Protein AF-A0AAV9SK78-F1 (afdb_monomer)

Solvent-accessible surface area (backbone atoms only — not comparable to full-atom values): 9950 Å² total; per-residue (Å²): 116,69,67,60,54,52,53,52,56,56,48,56,76,75,36,93,69,65,92,69,66,90,73,74,49,73,67,58,50,52,54,48,40,56,51,48,52,54,50,51,56,49,49,52,54,51,52,52,53,52,51,51,50,53,53,50,50,52,55,50,52,51,52,51,50,51,51,53,52,49,54,58,45,60,70,62,75,72,64,85,82,77,86,82,89,80,86,80,85,82,91,78,90,76,81,81,76,80,85,76,83,74,86,72,87,76,86,73,86,79,85,85,84,82,83,84,91,78,88,78,88,83,88,80,90,79,92,81,91,83,89,82,92,80,82,83,90,81,91,80,81,90,131

Radius of gyration: 35.81 Å; Cα contacts (8 Å, |Δi|>4): 14; chains: 1; bounding box: 100×41×73 Å

Mean predicted aligned error: 20.63 Å

Structure (mmCIF, N/CA/C/O backbone):
data_AF-A0AAV9SK78-F1
#
_entry.id   AF-A0AAV9SK78-F1
#
loop_
_atom_site.group_PDB
_atom_site.id
_atom_site.type_symbol
_atom_site.label_atom_id
_atom_site.label_alt_id
_atom_site.label_comp_id
_atom_site.label_asym_id
_atom_site.label_entity_id
_atom_site.label_seq_id
_atom_site.pdbx_PDB_ins_code
_atom_site.Cartn_x
_atom_site.Cartn_y
_atom_site.Cartn_z
_atom_site.occupancy
_atom_site.B_iso_or_equiv
_atom_site.auth_seq_id
_atom_site.auth_comp_id
_atom_site.auth_asym_id
_atom_site.auth_atom_id
_atom_site.pdbx_PDB_model_num
ATOM 1 N N . ARG A 1 1 ? 16.721 -11.802 -25.322 1.00 85.25 1 ARG A N 1
ATOM 2 C CA . ARG A 1 1 ? 16.499 -10.333 -25.442 1.00 85.25 1 ARG A CA 1
ATOM 3 C C . ARG A 1 1 ? 15.017 -9.928 -25.379 1.00 85.25 1 ARG A C 1
ATOM 5 O O . ARG A 1 1 ? 14.707 -9.040 -24.601 1.00 85.25 1 ARG A O 1
ATOM 12 N N . ALA A 1 2 ? 14.104 -10.563 -26.130 1.00 88.69 2 ALA A N 1
ATOM 13 C CA . ALA A 1 2 ? 12.669 -10.221 -26.122 1.00 88.69 2 ALA A CA 1
ATOM 14 C C . ALA A 1 2 ? 11.974 -10.428 -24.757 1.00 88.69 2 ALA A C 1
ATOM 16 O O . ALA A 1 2 ? 11.325 -9.514 -24.266 1.00 88.69 2 ALA A O 1
ATOM 17 N N . LYS A 1 3 ? 12.197 -11.576 -24.094 1.00 94.25 3 LYS A N 1
ATOM 18 C CA . LYS A 1 3 ? 11.620 -11.875 -22.765 1.00 94.25 3 LYS A CA 1
ATOM 19 C C . LYS A 1 3 ? 11.957 -10.825 -21.699 1.00 94.25 3 LYS A C 1
ATOM 21 O O . LYS A 1 3 ? 11.095 -10.427 -20.933 1.00 94.25 3 LYS A O 1
ATOM 26 N N . LEU A 1 4 ? 13.198 -10.336 -21.685 1.00 94.06 4 LEU A N 1
ATOM 27 C CA . LEU A 1 4 ? 13.621 -9.302 -20.738 1.00 94.06 4 LEU A CA 1
ATOM 28 C C . LEU A 1 4 ? 12.825 -8.005 -20.924 1.00 94.06 4 LEU A C 1
ATOM 30 O O . LEU A 1 4 ? 12.388 -7.412 -19.947 1.00 94.06 4 LEU A O 1
ATOM 34 N N . ARG A 1 5 ? 12.609 -7.579 -22.175 1.00 91.44 5 ARG A N 1
ATOM 35 C CA . ARG A 1 5 ? 11.804 -6.384 -22.468 1.00 91.44 5 ARG A CA 1
ATOM 36 C C . ARG A 1 5 ? 10.375 -6.542 -21.954 1.00 91.44 5 ARG A C 1
ATOM 38 O O . ARG A 1 5 ? 9.884 -5.630 -21.303 1.00 91.44 5 ARG A O 1
ATOM 45 N N . LEU A 1 6 ? 9.774 -7.713 -22.178 1.00 94.44 6 LEU A N 1
ATOM 46 C CA . LEU A 1 6 ? 8.439 -8.040 -21.675 1.00 94.44 6 LEU A CA 1
ATOM 47 C C . LEU A 1 6 ? 8.363 -7.937 -20.144 1.00 94.44 6 LEU A C 1
ATOM 49 O O . LEU A 1 6 ? 7.471 -7.276 -19.624 1.00 94.44 6 LEU A O 1
ATOM 53 N N . TYR A 1 7 ? 9.308 -8.542 -19.416 1.00 94.62 7 TYR A N 1
ATOM 54 C CA . TYR A 1 7 ? 9.305 -8.479 -17.950 1.00 94.62 7 TYR A CA 1
ATOM 55 C C . TYR A 1 7 ? 9.491 -7.061 -17.415 1.00 94.62 7 TYR A C 1
ATOM 57 O O . TYR A 1 7 ? 8.832 -6.677 -16.452 1.00 94.62 7 TYR A O 1
ATOM 65 N N . LEU A 1 8 ? 10.342 -6.253 -18.051 1.00 92.69 8 LEU A N 1
ATOM 66 C CA . LEU A 1 8 ? 10.497 -4.852 -17.664 1.00 92.69 8 LEU A CA 1
ATOM 67 C C . LEU A 1 8 ? 9.220 -4.052 -17.933 1.00 92.69 8 LEU A C 1
ATOM 69 O O . LEU A 1 8 ? 8.842 -3.231 -17.106 1.00 92.69 8 LEU A O 1
ATOM 73 N N . GLU A 1 9 ? 8.528 -4.299 -19.044 1.00 90.81 9 GLU A N 1
ATOM 74 C CA . GLU A 1 9 ? 7.250 -3.649 -19.347 1.00 90.81 9 GLU A CA 1
ATOM 75 C C . GLU A 1 9 ? 6.154 -4.021 -18.338 1.00 90.81 9 GLU A C 1
ATOM 77 O O . GLU A 1 9 ? 5.421 -3.149 -17.877 1.00 90.81 9 GLU A O 1
ATOM 82 N N . GLN A 1 10 ? 6.073 -5.292 -17.939 1.00 93.69 10 GLN A N 1
ATOM 83 C CA . GLN A 1 10 ? 5.163 -5.735 -16.880 1.00 93.69 10 GLN A CA 1
ATOM 84 C C . GLN A 1 10 ? 5.497 -5.071 -15.542 1.00 93.69 10 GLN A C 1
ATOM 86 O O . GLN A 1 10 ? 4.606 -4.545 -14.878 1.00 93.69 10 GLN A O 1
ATOM 91 N N . LEU A 1 11 ? 6.781 -5.025 -15.176 1.00 93.12 11 LEU A N 1
ATOM 92 C CA . LEU A 1 11 ? 7.226 -4.393 -13.938 1.00 93.12 11 LEU A CA 1
ATOM 93 C C . LEU A 1 11 ? 6.874 -2.900 -13.901 1.00 93.12 11 LEU A C 1
ATOM 95 O O . LEU A 1 11 ? 6.461 -2.395 -12.860 1.00 93.12 11 LEU A O 1
ATOM 99 N N . LYS A 1 12 ? 6.953 -2.198 -15.039 1.00 90.81 12 LYS A N 1
ATOM 100 C CA . LYS A 1 12 ? 6.557 -0.785 -15.123 1.00 90.81 12 LYS A CA 1
ATOM 101 C C . LYS A 1 12 ? 5.093 -0.531 -14.756 1.00 90.81 12 LYS A C 1
ATOM 103 O O . LYS A 1 12 ? 4.792 0.555 -14.278 1.00 90.81 12 LYS A O 1
ATOM 108 N N . LYS A 1 13 ? 4.199 -1.504 -14.959 1.00 91.00 13 LYS A N 1
ATOM 109 C CA . LYS A 1 13 ? 2.768 -1.381 -14.622 1.00 91.00 13 LYS A CA 1
ATOM 110 C C . LYS A 1 13 ? 2.495 -1.521 -13.123 1.00 91.00 13 LYS A C 1
ATOM 112 O O . LYS A 1 13 ? 1.468 -1.050 -12.656 1.00 91.00 13 LYS A O 1
ATOM 117 N N . LEU A 1 14 ? 3.392 -2.183 -12.390 1.00 93.19 14 LEU A N 1
ATOM 118 C CA . LEU A 1 14 ? 3.233 -2.477 -10.961 1.00 93.19 14 LEU A CA 1
ATOM 119 C C . LEU A 1 14 ? 3.940 -1.462 -10.061 1.00 93.19 14 LEU A C 1
ATOM 121 O O . LEU A 1 14 ? 3.589 -1.319 -8.896 1.00 93.19 14 LEU A O 1
ATOM 125 N N . VAL A 1 15 ? 4.965 -0.784 -10.574 1.00 92.62 15 VAL A N 1
ATOM 126 C CA . VAL A 1 15 ? 5.752 0.176 -9.798 1.00 92.62 15 VAL A CA 1
ATOM 127 C C . VAL A 1 15 ? 5.191 1.586 -10.013 1.00 92.62 15 VAL A C 1
ATOM 129 O O . VAL A 1 15 ? 4.925 1.963 -11.153 1.00 92.62 15 VAL A O 1
ATOM 132 N N . PRO A 1 16 ? 5.061 2.418 -8.965 1.00 88.50 16 PRO A N 1
ATOM 133 C CA . PRO A 1 16 ? 4.724 3.827 -9.124 1.00 88.50 16 PRO A CA 1
ATOM 134 C C . PRO A 1 16 ? 5.918 4.5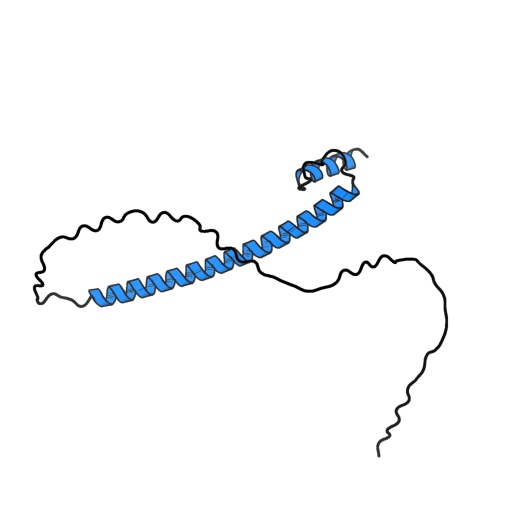69 -9.739 1.00 88.50 16 PRO A C 1
ATOM 136 O O . PRO A 1 16 ? 6.888 4.921 -9.062 1.00 88.50 16 PRO A O 1
ATOM 139 N N . LEU A 1 17 ? 5.875 4.763 -11.055 1.00 80.38 17 LEU A N 1
ATOM 140 C CA . LEU A 1 17 ? 6.994 5.311 -11.823 1.00 80.38 17 LEU A CA 1
ATOM 141 C C . LEU A 1 17 ? 6.976 6.829 -11.999 1.00 80.38 17 LEU A C 1
ATOM 143 O O . LEU A 1 17 ? 7.975 7.369 -12.468 1.00 80.38 17 LEU A O 1
ATOM 147 N N . GLY A 1 18 ? 5.912 7.503 -11.560 1.00 72.62 18 GLY A N 1
ATOM 148 C CA . GLY A 1 18 ? 5.740 8.943 -11.739 1.00 72.62 18 GLY A CA 1
ATOM 149 C C . GLY A 1 18 ? 5.579 9.352 -13.214 1.00 72.62 18 GLY A C 1
ATOM 150 O O . GLY A 1 18 ? 5.779 8.536 -14.118 1.00 72.62 18 GLY A O 1
ATOM 151 N N . PRO A 1 19 ? 5.195 10.611 -13.474 1.00 66.75 19 PRO A N 1
ATOM 152 C CA . PRO A 1 19 ? 4.984 11.131 -14.826 1.00 66.75 19 PRO A CA 1
ATOM 153 C C . PRO A 1 19 ? 6.272 11.262 -15.664 1.00 66.75 19 PRO A C 1
ATOM 155 O O . PRO A 1 19 ? 6.180 11.373 -16.883 1.00 66.75 19 PRO A O 1
ATOM 158 N N . ASP A 1 20 ? 7.465 11.117 -15.076 1.00 60.47 20 ASP A N 1
ATOM 159 C CA . ASP A 1 20 ? 8.766 11.156 -15.778 1.00 60.47 20 ASP A CA 1
ATOM 160 C C . ASP A 1 20 ? 9.073 9.891 -16.612 1.00 60.47 20 ASP A C 1
ATOM 162 O O . ASP A 1 20 ? 10.224 9.508 -16.822 1.00 60.47 20 ASP A O 1
ATOM 166 N N . SER A 1 21 ? 8.032 9.211 -17.095 1.00 62.62 21 SER A N 1
ATOM 167 C CA . SER A 1 21 ? 8.043 7.883 -17.727 1.00 62.62 21 SER A CA 1
ATOM 168 C C . SER A 1 21 ? 8.916 7.768 -18.992 1.00 62.62 21 SER A C 1
ATOM 170 O O . SER A 1 21 ? 9.194 6.664 -19.473 1.00 62.62 21 SER A O 1
ATOM 172 N N . THR A 1 22 ? 9.396 8.883 -19.546 1.00 60.69 22 THR A N 1
ATOM 173 C CA . THR A 1 22 ? 10.134 8.896 -20.815 1.00 60.69 22 THR A CA 1
ATOM 174 C C . THR A 1 22 ? 11.614 8.504 -20.689 1.00 60.69 22 THR A C 1
ATOM 176 O O . THR A 1 22 ? 12.211 8.154 -21.708 1.00 60.69 22 THR A O 1
ATOM 179 N N . ARG A 1 23 ? 12.224 8.480 -19.486 1.00 67.69 23 ARG A N 1
ATOM 180 C CA . ARG A 1 23 ? 13.673 8.190 -19.306 1.00 67.69 23 ARG A CA 1
ATOM 181 C C . ARG A 1 23 ? 14.009 7.159 -18.223 1.00 67.69 23 ARG A C 1
ATOM 183 O O . ARG A 1 23 ? 15.052 7.238 -17.575 1.00 67.69 23 ARG A O 1
ATOM 190 N N . HIS A 1 24 ? 13.177 6.138 -18.034 1.00 82.62 24 HIS A N 1
ATOM 191 C CA . HIS A 1 24 ? 13.485 5.110 -17.031 1.00 82.62 24 HIS A CA 1
ATOM 192 C C . HIS A 1 24 ? 14.479 4.086 -17.575 1.00 82.62 24 HIS A C 1
ATOM 194 O O . HIS A 1 24 ? 14.188 3.365 -18.533 1.00 82.62 24 HIS A O 1
ATOM 200 N N . THR A 1 25 ? 15.645 3.995 -16.934 1.00 91.06 25 THR A N 1
ATOM 201 C CA . THR A 1 25 ? 16.627 2.935 -17.179 1.00 91.06 25 THR A CA 1
ATOM 202 C C . THR A 1 25 ? 16.207 1.645 -16.471 1.00 91.06 25 THR A C 1
ATOM 204 O O . THR A 1 25 ? 15.406 1.650 -15.535 1.00 91.06 25 THR A O 1
ATOM 207 N N . THR A 1 26 ? 16.767 0.506 -16.884 1.00 91.62 26 THR A N 1
ATOM 208 C CA . THR A 1 26 ? 16.521 -0.774 -16.199 1.00 91.62 26 THR A CA 1
ATOM 209 C C . THR A 1 26 ? 16.910 -0.702 -14.720 1.00 91.62 26 THR A C 1
ATOM 211 O O . THR A 1 26 ? 16.179 -1.194 -13.866 1.00 91.62 26 THR A O 1
ATOM 214 N N . LEU A 1 27 ? 18.031 -0.047 -14.400 1.00 92.69 27 LEU A N 1
ATOM 215 C CA . LEU A 1 27 ? 18.515 0.068 -13.026 1.00 92.69 27 LEU A CA 1
ATOM 216 C C . LEU A 1 27 ? 17.565 0.893 -12.147 1.00 92.69 27 LEU A C 1
ATOM 218 O O . LEU A 1 27 ? 17.258 0.471 -11.031 1.00 92.69 27 LEU A O 1
ATOM 222 N N . SER A 1 28 ? 17.074 2.040 -12.636 1.00 90.94 28 SER A N 1
ATOM 223 C CA . SER A 1 28 ? 16.164 2.885 -11.853 1.00 90.94 28 SER A CA 1
ATOM 224 C C . SER A 1 28 ? 14.825 2.192 -11.591 1.00 90.94 28 SER A C 1
ATOM 226 O O . SER A 1 28 ? 14.301 2.282 -10.479 1.00 90.94 28 SER A O 1
ATOM 228 N N . LEU A 1 29 ? 14.319 1.426 -12.563 1.00 92.12 29 LEU A N 1
ATOM 229 C CA . LEU A 1 29 ? 13.118 0.605 -12.406 1.00 92.12 29 LEU A CA 1
ATOM 230 C C . LEU A 1 29 ? 13.288 -0.451 -11.306 1.00 92.12 29 LEU A C 1
ATOM 232 O O . LEU A 1 29 ? 12.428 -0.572 -10.436 1.00 92.12 29 LEU A O 1
ATOM 236 N N . LEU A 1 30 ? 14.407 -1.179 -11.307 1.00 94.12 30 LEU A N 1
ATOM 237 C CA . LEU A 1 30 ? 14.685 -2.203 -10.296 1.00 94.12 30 LEU A CA 1
ATOM 238 C C . LEU A 1 30 ? 14.853 -1.600 -8.893 1.00 94.12 30 LEU A C 1
ATOM 240 O O . LEU A 1 30 ? 14.303 -2.134 -7.928 1.00 94.12 30 LEU A O 1
ATOM 244 N N . LYS A 1 31 ? 15.554 -0.461 -8.772 1.00 93.38 31 LYS A N 1
ATOM 245 C CA . LYS A 1 31 ? 15.689 0.266 -7.496 1.00 93.38 31 LYS A CA 1
ATOM 246 C C . LYS A 1 31 ? 14.320 0.694 -6.953 1.00 93.38 31 LYS A C 1
ATOM 248 O O . LYS A 1 31 ? 14.013 0.421 -5.793 1.00 93.38 31 LYS A O 1
ATOM 253 N N . ARG A 1 32 ? 13.470 1.300 -7.792 1.00 92.62 32 ARG A N 1
ATOM 254 C CA . ARG A 1 32 ? 12.111 1.723 -7.405 1.00 92.62 32 ARG A CA 1
ATOM 255 C C . ARG A 1 32 ? 11.208 0.541 -7.057 1.00 92.62 32 ARG A C 1
ATOM 257 O O . ARG A 1 32 ? 10.477 0.631 -6.080 1.00 92.62 32 ARG A O 1
ATOM 264 N N . ALA A 1 33 ? 11.297 -0.574 -7.784 1.00 95.12 33 ALA A N 1
ATOM 265 C CA . ALA A 1 33 ? 10.557 -1.795 -7.464 1.00 95.12 33 ALA A CA 1
ATOM 266 C C . ALA A 1 33 ? 10.914 -2.326 -6.070 1.00 95.12 33 ALA A C 1
ATOM 268 O O . ALA A 1 33 ? 10.028 -2.570 -5.254 1.00 95.12 33 ALA A O 1
ATOM 269 N N . LYS A 1 34 ? 12.215 -2.428 -5.764 1.00 95.88 34 LYS A N 1
ATOM 270 C CA . LYS A 1 34 ? 12.696 -2.858 -4.443 1.00 95.88 34 LYS A CA 1
ATOM 271 C C . LYS A 1 34 ? 12.190 -1.938 -3.331 1.00 95.88 34 LYS A C 1
ATOM 273 O O . LYS A 1 34 ? 11.757 -2.419 -2.289 1.00 95.88 34 LYS A O 1
ATOM 278 N N . MET A 1 35 ? 12.228 -0.626 -3.555 1.00 96.38 35 MET A N 1
ATOM 279 C CA . MET A 1 35 ? 11.690 0.351 -2.605 1.00 96.38 35 MET A CA 1
ATOM 280 C C . MET A 1 35 ? 10.173 0.234 -2.447 1.00 96.38 35 MET A C 1
ATOM 282 O O . MET A 1 35 ? 9.666 0.338 -1.333 1.00 96.38 35 MET A O 1
ATOM 286 N N . HIS A 1 36 ? 9.445 -0.012 -3.536 1.00 96.94 36 HIS A N 1
ATOM 287 C CA . HIS A 1 36 ? 7.996 -0.154 -3.492 1.00 96.94 36 HIS A CA 1
ATOM 288 C C . HIS A 1 36 ? 7.567 -1.382 -2.687 1.00 96.94 36 HIS A C 1
ATOM 290 O O . HIS A 1 36 ? 6.676 -1.252 -1.854 1.00 96.94 36 HIS A O 1
ATOM 296 N N . ILE A 1 37 ? 8.249 -2.521 -2.857 1.00 97.75 37 ILE A N 1
ATOM 297 C CA . ILE A 1 37 ? 8.015 -3.731 -2.052 1.00 97.75 37 ILE A CA 1
ATOM 298 C C . ILE A 1 37 ? 8.190 -3.416 -0.563 1.00 97.75 37 ILE A C 1
ATOM 300 O O . ILE A 1 37 ? 7.263 -3.626 0.208 1.00 97.75 37 ILE A O 1
ATOM 304 N N . LYS A 1 38 ? 9.318 -2.804 -0.172 1.00 98.19 38 LYS A N 1
ATOM 305 C CA . LYS A 1 38 ? 9.559 -2.412 1.229 1.00 98.19 38 LYS A CA 1
ATOM 306 C C . LYS A 1 38 ? 8.472 -1.487 1.782 1.00 98.19 38 LYS A C 1
ATOM 308 O O . LYS A 1 38 ? 8.073 -1.615 2.935 1.00 98.19 38 LYS A O 1
ATOM 313 N N . LYS A 1 39 ? 8.002 -0.534 0.970 1.00 97.75 39 LYS A N 1
ATOM 314 C CA . LYS A 1 39 ? 6.927 0.384 1.365 1.00 97.75 39 LYS A CA 1
ATOM 315 C C . LYS A 1 39 ? 5.614 -0.365 1.591 1.00 97.75 39 LYS A C 1
ATOM 317 O O . LYS A 1 39 ? 4.954 -0.092 2.586 1.00 97.75 39 LYS A O 1
ATOM 322 N N . LEU A 1 40 ? 5.251 -1.280 0.692 1.00 98.31 40 LEU A N 1
ATOM 323 C CA . LEU A 1 40 ? 4.046 -2.101 0.828 1.00 98.31 40 LEU A CA 1
ATOM 324 C C . LEU A 1 40 ? 4.122 -2.988 2.075 1.00 98.31 40 LEU A C 1
ATOM 326 O O . LEU A 1 40 ? 3.192 -2.980 2.869 1.00 98.31 40 LEU A O 1
ATOM 330 N N . GLU A 1 41 ? 5.255 -3.654 2.312 1.00 98.25 41 GLU A N 1
ATOM 331 C CA . GLU A 1 41 ? 5.469 -4.474 3.515 1.00 98.25 41 GLU A CA 1
ATOM 332 C C . GLU A 1 41 ? 5.304 -3.662 4.808 1.00 98.25 41 GLU A C 1
ATOM 334 O O . GLU A 1 41 ? 4.709 -4.127 5.780 1.00 98.25 41 GLU A O 1
ATOM 339 N N . GLU A 1 42 ? 5.809 -2.428 4.828 1.00 98.25 42 GLU A N 1
ATOM 340 C CA . GLU A 1 42 ? 5.648 -1.539 5.975 1.00 98.25 42 GLU A CA 1
ATOM 341 C C . GLU A 1 42 ? 4.203 -1.052 6.142 1.00 98.25 42 GLU A C 1
ATOM 343 O O . GLU A 1 42 ? 3.698 -0.978 7.264 1.00 98.25 42 GLU A O 1
ATOM 348 N N . GLN A 1 43 ? 3.516 -0.744 5.042 1.00 98.44 43 GLN A N 1
ATOM 349 C CA . GLN A 1 43 ? 2.099 -0.385 5.071 1.00 98.44 43 GLN A CA 1
ATOM 350 C C . GLN A 1 43 ? 1.240 -1.542 5.586 1.00 98.44 43 GLN A C 1
ATOM 352 O O . GLN A 1 43 ? 0.387 -1.310 6.441 1.00 98.44 43 GLN A O 1
ATOM 357 N N . ASP A 1 44 ? 1.508 -2.771 5.151 1.00 98.38 44 ASP A N 1
ATOM 358 C CA . ASP A 1 44 ? 0.815 -3.968 5.627 1.00 98.38 44 ASP A CA 1
ATOM 359 C C . ASP A 1 44 ? 1.046 -4.182 7.127 1.00 98.38 44 ASP A C 1
ATOM 361 O O . ASP A 1 44 ? 0.093 -4.410 7.878 1.00 98.38 44 ASP A O 1
ATOM 365 N N . ARG A 1 45 ? 2.288 -4.017 7.603 1.00 98.56 45 ARG A N 1
ATOM 366 C CA . ARG A 1 45 ? 2.617 -4.090 9.036 1.00 98.56 45 ARG A CA 1
ATOM 367 C C . ARG A 1 45 ? 1.818 -3.069 9.850 1.00 98.56 45 ARG A C 1
ATOM 369 O O . ARG A 1 45 ? 1.213 -3.418 10.864 1.00 98.56 45 ARG A O 1
ATOM 376 N N . LYS A 1 46 ? 1.773 -1.813 9.393 1.00 98.44 46 LYS A N 1
ATOM 377 C CA . LYS A 1 46 ? 1.000 -0.744 10.046 1.00 98.44 46 LYS A CA 1
ATOM 378 C C . LYS A 1 46 ? -0.500 -1.024 10.012 1.00 98.44 46 LYS A C 1
ATOM 380 O O . LYS A 1 46 ? -1.167 -0.859 11.030 1.00 98.44 46 LYS A O 1
ATOM 385 N N . ALA A 1 47 ? -1.027 -1.484 8.880 1.00 98.31 47 ALA A N 1
ATOM 386 C CA . ALA A 1 47 ? -2.439 -1.815 8.730 1.00 98.31 47 ALA A CA 1
ATOM 387 C C . ALA A 1 47 ? -2.863 -2.943 9.683 1.00 98.31 47 ALA A C 1
ATOM 389 O O . ALA A 1 47 ? -3.933 -2.860 10.290 1.00 98.31 47 ALA A O 1
ATOM 390 N N . LEU A 1 48 ? -2.015 -3.961 9.876 1.00 98.56 48 LEU A N 1
ATOM 391 C CA . LEU A 1 48 ? -2.253 -5.017 10.862 1.00 98.56 48 LEU A CA 1
ATOM 392 C C . LEU A 1 48 ? -2.298 -4.470 12.293 1.00 98.56 48 LEU A C 1
ATOM 394 O O . LEU A 1 48 ? -3.219 -4.814 13.034 1.00 98.56 48 LEU A O 1
ATOM 398 N N . ASN A 1 49 ? -1.376 -3.578 12.660 1.00 98.50 49 ASN A N 1
ATOM 399 C CA . ASN A 1 49 ? -1.366 -2.952 13.986 1.00 98.50 49 ASN A CA 1
ATOM 400 C C . ASN A 1 49 ? -2.632 -2.118 14.237 1.00 98.50 49 ASN A C 1
ATOM 402 O O . ASN A 1 49 ? -3.254 -2.236 15.292 1.00 98.50 49 ASN A O 1
ATOM 406 N N . VAL A 1 50 ? -3.047 -1.309 13.256 1.00 98.50 50 VAL A N 1
ATOM 407 C CA . VAL A 1 50 ? -4.276 -0.500 13.344 1.00 98.50 50 VAL A CA 1
ATOM 408 C C . VAL A 1 50 ? -5.504 -1.397 13.464 1.00 98.50 50 VAL A C 1
ATOM 410 O O . VAL A 1 50 ? -6.350 -1.179 14.330 1.00 98.50 50 VAL A O 1
ATOM 413 N N . LYS A 1 51 ? -5.590 -2.450 12.645 1.00 98.56 51 LYS A N 1
ATOM 414 C CA . LYS A 1 51 ? -6.671 -3.436 12.734 1.00 98.56 51 LYS A CA 1
ATOM 415 C C . LYS A 1 51 ? -6.735 -4.064 14.124 1.00 98.56 51 LYS A C 1
ATOM 417 O O . LYS A 1 51 ? -7.823 -4.188 14.684 1.00 98.56 51 LYS A O 1
ATOM 422 N N . GLU A 1 52 ? -5.597 -4.460 14.684 1.00 98.50 52 GLU A N 1
ATOM 423 C CA . GLU A 1 52 ? -5.546 -5.059 16.015 1.00 98.50 52 GLU A CA 1
ATOM 424 C C . GLU A 1 52 ? -5.989 -4.066 17.099 1.00 98.50 52 GLU A C 1
ATOM 426 O O . GLU A 1 52 ? -6.780 -4.423 17.976 1.00 98.50 52 GLU A O 1
ATOM 431 N N . GLN A 1 53 ? -5.543 -2.811 17.013 1.00 98.56 53 GLN A N 1
ATOM 432 C CA . GLN A 1 53 ? -5.957 -1.752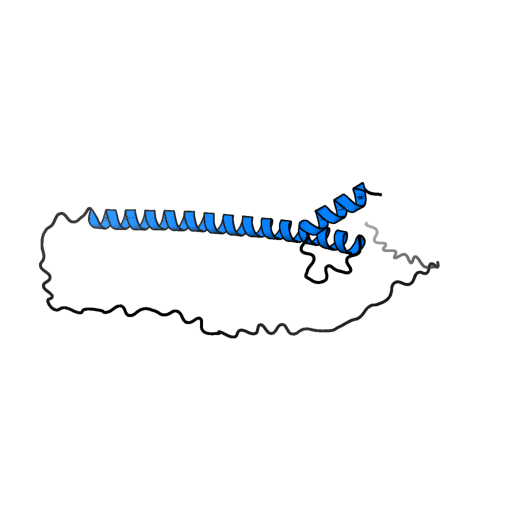 17.928 1.00 98.56 53 GLN A CA 1
ATOM 433 C C . GLN A 1 53 ? -7.473 -1.539 17.895 1.00 98.56 53 GLN A C 1
ATOM 435 O O . GLN A 1 53 ? -8.130 -1.634 18.934 1.00 98.56 53 GLN A O 1
ATOM 440 N N . LEU A 1 54 ? -8.050 -1.384 16.702 1.00 98.62 54 LEU A N 1
ATOM 441 C CA . LEU A 1 54 ? -9.497 -1.247 16.528 1.00 98.62 54 LEU A CA 1
ATOM 442 C C . LEU A 1 54 ? -10.258 -2.475 17.049 1.00 98.62 54 LEU A C 1
ATOM 444 O O . LEU A 1 54 ? -11.323 -2.347 17.647 1.00 98.62 54 LEU A O 1
ATOM 448 N N . GLN A 1 55 ? -9.711 -3.684 16.894 1.00 98.56 55 GLN A N 1
ATOM 449 C CA . GLN A 1 55 ? -10.312 -4.893 17.465 1.00 98.56 55 GLN A CA 1
ATOM 450 C C . GLN A 1 55 ? -10.272 -4.912 19.001 1.00 98.56 55 GLN A C 1
ATOM 452 O O . GLN A 1 55 ? -11.189 -5.448 19.637 1.00 98.56 55 GLN A O 1
ATOM 457 N N . ARG A 1 56 ? -9.226 -4.365 19.631 1.00 98.44 56 ARG A N 1
ATOM 458 C CA . ARG A 1 56 ? -9.182 -4.197 21.094 1.00 98.44 56 ARG A CA 1
ATOM 459 C C . ARG A 1 56 ? -10.223 -3.182 21.552 1.00 98.44 56 ARG A C 1
ATOM 461 O O . ARG A 1 56 ? -10.969 -3.490 22.481 1.00 98.44 56 ARG A O 1
ATOM 468 N N . GLU A 1 57 ? -10.321 -2.046 20.872 1.00 98.12 57 GLU A N 1
ATOM 469 C CA . GLU A 1 57 ? -11.301 -0.997 21.170 1.00 98.12 57 GLU A CA 1
ATOM 470 C C . GLU A 1 57 ? -12.732 -1.496 21.002 1.00 98.12 57 GLU A C 1
ATOM 472 O O . GLU A 1 57 ? -13.531 -1.379 21.926 1.00 98.12 57 GLU A O 1
ATOM 477 N N . HIS A 1 58 ? -13.037 -2.170 19.893 1.00 98.25 58 HIS A N 1
ATOM 478 C CA . HIS A 1 58 ? -14.347 -2.774 19.673 1.00 98.25 58 HIS A CA 1
ATOM 479 C C . HIS A 1 58 ? -14.721 -3.750 20.803 1.00 98.25 58 HIS A C 1
ATOM 481 O O . HIS A 1 58 ? -15.834 -3.706 21.331 1.00 98.25 58 HIS A O 1
ATOM 487 N N . ARG A 1 59 ? -13.786 -4.609 21.242 1.00 98.44 59 ARG A N 1
ATOM 488 C CA . ARG A 1 59 ? -14.015 -5.513 22.388 1.00 98.44 59 ARG A CA 1
ATOM 489 C C . ARG A 1 59 ? -14.208 -4.759 23.702 1.00 98.44 59 ARG A C 1
ATOM 491 O O . ARG A 1 59 ? -15.020 -5.176 24.526 1.00 98.44 59 ARG A O 1
ATOM 498 N N . TYR A 1 60 ? -13.455 -3.687 23.924 1.00 98.00 60 TYR A N 1
ATOM 499 C CA . TYR A 1 60 ? -13.594 -2.849 25.109 1.00 98.00 60 TYR A CA 1
ATOM 500 C C . TYR A 1 60 ? -14.961 -2.157 25.152 1.00 98.00 60 TYR A C 1
ATOM 502 O O . TYR A 1 60 ? -15.687 -2.316 26.133 1.00 98.00 60 TYR A O 1
ATOM 510 N N . LEU A 1 61 ? -15.343 -1.479 24.069 1.00 97.94 61 LEU A N 1
ATOM 511 C CA . LEU A 1 61 ? -16.618 -0.775 23.945 1.00 97.94 61 LEU A CA 1
ATOM 512 C C . LEU A 1 61 ? -17.805 -1.729 24.080 1.00 97.94 61 LEU A C 1
ATOM 514 O O . LEU A 1 61 ? -18.747 -1.420 24.806 1.00 97.94 61 LEU A O 1
ATOM 518 N N . LYS A 1 62 ? -17.732 -2.922 23.476 1.00 97.12 62 LYS A N 1
ATOM 519 C CA . LYS A 1 62 ? -18.771 -3.950 23.626 1.00 97.12 62 LYS A CA 1
ATOM 520 C C . LYS A 1 62 ? -18.980 -4.347 25.092 1.00 97.12 62 LYS A C 1
ATOM 522 O O . LYS A 1 62 ? -20.109 -4.327 25.569 1.00 97.12 62 LYS A O 1
ATOM 527 N N . ARG A 1 63 ? -17.902 -4.625 25.835 1.00 97.06 63 ARG A N 1
ATOM 528 C CA . ARG A 1 63 ? -17.993 -4.934 27.277 1.00 97.06 63 ARG A CA 1
ATOM 529 C C . ARG A 1 63 ? -18.518 -3.754 28.090 1.00 97.06 63 ARG A C 1
ATOM 531 O O . ARG A 1 63 ? -19.262 -3.957 29.044 1.00 97.06 63 ARG A O 1
ATOM 538 N N . ARG A 1 64 ? -18.142 -2.523 27.731 1.00 95.88 64 ARG A N 1
ATOM 539 C CA . ARG A 1 64 ? -18.630 -1.316 28.410 1.00 95.88 64 ARG A CA 1
ATOM 540 C C . ARG A 1 64 ? -20.131 -1.123 28.200 1.00 95.88 64 ARG A C 1
ATOM 542 O O . ARG A 1 64 ? -20.833 -0.810 29.156 1.00 95.88 64 ARG A O 1
ATOM 549 N N . LEU A 1 65 ? -20.618 -1.360 26.985 1.00 95.12 65 LEU A N 1
ATOM 550 C CA . LEU A 1 65 ? -22.047 -1.372 26.670 1.00 95.12 65 LEU A CA 1
ATOM 551 C C . LEU A 1 65 ? -22.784 -2.462 27.448 1.00 95.12 65 LEU A C 1
ATOM 553 O O . LEU A 1 65 ? -23.815 -2.174 28.045 1.00 95.12 65 LEU A O 1
ATOM 557 N N . GLU A 1 66 ? -22.240 -3.678 27.506 1.00 93.94 66 GLU A N 1
ATOM 558 C CA . GLU A 1 66 ? -22.813 -4.772 28.301 1.00 93.94 66 GLU A CA 1
ATOM 559 C C . GLU A 1 66 ? -22.923 -4.378 29.783 1.00 93.94 66 GLU A C 1
ATOM 561 O O . GLU A 1 66 ? -24.004 -4.481 30.355 1.00 93.94 66 GLU A O 1
ATOM 566 N N . GLN A 1 67 ? -21.865 -3.821 30.384 1.00 92.50 67 GLN A N 1
ATOM 567 C CA . GLN A 1 67 ? -21.890 -3.325 31.769 1.00 92.50 67 GLN A CA 1
ATOM 568 C C . GLN A 1 67 ? -22.971 -2.265 31.997 1.00 92.50 67 GLN A C 1
ATOM 570 O O . GLN A 1 67 ? -23.735 -2.372 32.951 1.00 92.50 67 GLN A O 1
ATOM 575 N N . LEU A 1 68 ? -23.059 -1.258 31.123 1.00 92.25 68 LEU A N 1
ATOM 576 C CA . LEU A 1 68 ? -24.063 -0.197 31.239 1.00 92.25 68 LEU A CA 1
ATOM 577 C C . LEU A 1 68 ? -25.484 -0.729 31.018 1.00 92.25 68 LEU A C 1
ATOM 579 O O . LEU A 1 68 ? -26.407 -0.302 31.706 1.00 92.25 68 LEU A O 1
ATOM 583 N N . SER A 1 69 ? -25.663 -1.691 30.110 1.00 85.75 69 SER A N 1
ATOM 584 C CA . SER A 1 69 ? -26.957 -2.338 29.874 1.00 85.75 69 SER A CA 1
ATOM 585 C C . SER A 1 69 ? -27.403 -3.186 31.066 1.00 85.75 69 SER A C 1
ATOM 587 O O . SER A 1 69 ? -28.571 -3.138 31.442 1.00 85.75 69 SER A O 1
ATOM 589 N N . VAL A 1 70 ? -26.476 -3.908 31.707 1.00 77.25 70 VAL A N 1
ATOM 590 C CA . VAL A 1 70 ? -26.757 -4.726 32.889 1.00 77.25 70 VAL A CA 1
ATOM 591 C C . VAL A 1 70 ? -27.052 -3.823 34.083 1.00 77.25 70 VAL A C 1
ATOM 593 O O . VAL A 1 70 ? -28.098 -3.995 34.704 1.00 77.25 70 VAL A O 1
ATOM 596 N N . SER A 1 71 ? -26.226 -2.809 34.350 1.00 70.50 71 SER A N 1
ATOM 597 C CA . SER A 1 71 ? -26.477 -1.838 35.424 1.00 70.50 71 SER A CA 1
ATOM 598 C C . SER A 1 71 ? -27.796 -1.083 35.226 1.00 70.50 71 SER A C 1
ATOM 600 O O . SER A 1 71 ? -28.601 -1.018 36.151 1.00 70.50 71 SER A O 1
ATOM 602 N N . GLY A 1 72 ? -28.087 -0.619 34.005 1.00 62.03 72 GLY A N 1
ATOM 603 C CA . GLY A 1 72 ? -29.361 0.031 33.678 1.00 62.03 72 GLY A CA 1
ATOM 604 C C . GLY A 1 72 ? -30.568 -0.918 33.662 1.00 62.03 72 GLY A C 1
ATOM 605 O O . GLY A 1 72 ? -31.706 -0.468 33.775 1.00 62.03 72 GLY A O 1
ATOM 606 N N . SER A 1 73 ? -30.361 -2.234 33.537 1.00 57.62 73 SER A N 1
ATOM 607 C CA . SER A 1 73 ? -31.431 -3.230 33.695 1.00 57.62 73 SER A CA 1
ATOM 608 C C . SER A 1 73 ? -31.716 -3.539 35.167 1.00 57.62 73 SER A C 1
ATOM 610 O O . SER A 1 73 ? -32.879 -3.621 35.550 1.00 57.62 73 SER A O 1
ATOM 612 N N . VAL A 1 74 ? -30.684 -3.624 36.012 1.00 56.03 74 VAL A N 1
ATOM 613 C CA . VAL A 1 74 ? -30.824 -3.880 37.456 1.00 56.03 74 VAL A CA 1
ATOM 614 C C . VAL A 1 74 ? -31.492 -2.699 38.164 1.00 56.03 74 VAL A C 1
ATOM 616 O O . VAL A 1 74 ? -32.326 -2.915 39.041 1.00 56.03 74 VAL A O 1
ATOM 619 N N . GLU A 1 75 ? -31.207 -1.467 37.741 1.00 53.53 75 GLU A N 1
ATOM 620 C CA . GLU A 1 75 ? -31.823 -0.255 38.300 1.00 53.53 75 GLU A CA 1
ATOM 621 C C . GLU A 1 75 ? -33.315 -0.115 37.932 1.00 53.53 75 GLU A C 1
ATOM 623 O O . GLU A 1 75 ? -34.084 0.482 38.678 1.00 53.53 75 GLU A O 1
ATOM 628 N N . ARG A 1 76 ? -33.766 -0.750 36.837 1.00 57.34 76 ARG A N 1
ATOM 629 C CA . ARG A 1 76 ? -35.180 -0.746 36.409 1.00 57.34 76 ARG A CA 1
ATOM 630 C C . ARG A 1 76 ? -36.008 -1.940 36.894 1.00 57.34 76 ARG A C 1
ATOM 632 O O . ARG A 1 76 ? -37.229 -1.875 36.833 1.00 57.34 76 ARG A O 1
ATOM 639 N N . ILE A 1 77 ? -35.389 -3.022 37.375 1.00 55.66 77 ILE A N 1
ATOM 640 C CA . ILE A 1 77 ? -36.113 -4.227 37.848 1.00 55.66 77 ILE A CA 1
ATOM 641 C C . ILE A 1 77 ? -36.580 -4.085 39.318 1.00 55.66 77 ILE A C 1
ATOM 643 O O . ILE A 1 77 ? -37.201 -4.988 39.872 1.00 55.66 77 ILE A O 1
ATOM 647 N N . ARG A 1 78 ? -36.348 -2.934 39.965 1.00 56.81 78 ARG A N 1
ATOM 648 C CA . ARG A 1 78 ? -36.794 -2.652 41.342 1.00 56.81 78 ARG A CA 1
ATOM 649 C C . ARG A 1 78 ? -37.678 -1.414 41.458 1.00 56.81 78 ARG 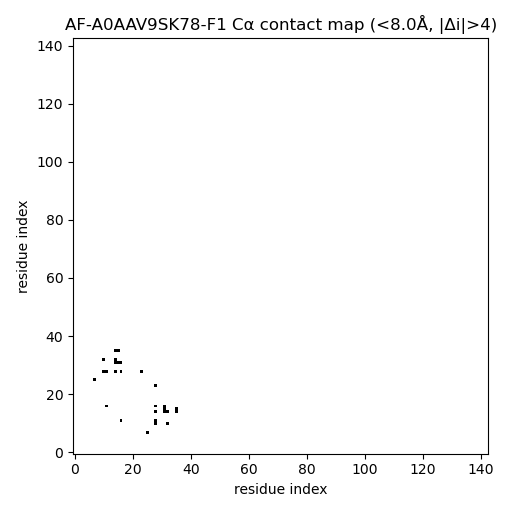A C 1
ATOM 651 O O . ARG A 1 78 ? -37.437 -0.570 42.309 1.00 56.81 78 ARG A O 1
ATOM 658 N N . THR A 1 79 ? -38.704 -1.305 40.627 1.00 54.66 79 THR A N 1
ATOM 659 C CA . THR A 1 79 ? -39.813 -0.387 40.912 1.00 54.66 79 THR A CA 1
ATOM 660 C C . THR A 1 79 ? -41.135 -1.013 40.482 1.00 54.66 79 THR A C 1
ATOM 662 O O . THR A 1 79 ? -41.791 -0.577 39.535 1.00 54.66 79 THR A O 1
ATOM 665 N N . ASP A 1 80 ? -41.583 -2.037 41.208 1.00 49.81 80 ASP A N 1
ATOM 666 C CA . ASP A 1 80 ? -43.021 -2.181 41.386 1.00 49.81 80 ASP A CA 1
ATOM 667 C C . ASP A 1 80 ? -43.523 -0.926 42.116 1.00 49.81 80 ASP A C 1
ATOM 669 O O . ASP A 1 80 ? -43.308 -0.685 43.298 1.00 49.81 80 ASP A O 1
ATOM 673 N N . SER A 1 81 ? -44.089 -0.056 41.290 1.00 54.62 81 SER A N 1
ATOM 674 C CA . SER A 1 81 ? -44.864 1.134 41.593 1.00 54.62 81 SER A CA 1
ATOM 675 C C . SER A 1 81 ? -45.491 1.157 42.991 1.00 54.62 81 SER A C 1
ATOM 677 O O . SER A 1 81 ? -46.500 0.501 43.241 1.00 54.62 81 SER A O 1
ATOM 679 N N . MET A 1 82 ? -44.963 2.032 43.846 1.00 57.28 82 MET A N 1
ATOM 680 C CA . MET A 1 82 ? -45.743 2.762 44.841 1.00 57.28 82 MET A CA 1
ATOM 681 C C . MET A 1 82 ? -45.271 4.221 44.872 1.00 57.28 82 MET A C 1
ATOM 683 O O . MET A 1 82 ? -44.330 4.573 45.570 1.00 57.28 82 MET A O 1
ATOM 687 N N . GLY A 1 83 ? -45.968 5.052 44.090 1.00 64.12 83 GLY A N 1
ATOM 688 C CA . GLY A 1 83 ? -46.274 6.448 44.412 1.00 64.12 83 GLY A CA 1
ATOM 689 C C . GLY A 1 83 ? -45.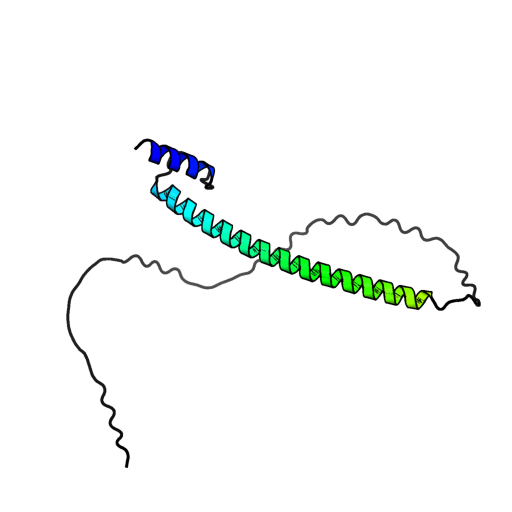143 7.479 44.361 1.00 64.12 83 GLY A C 1
ATOM 690 O O . GLY A 1 83 ? -44.381 7.624 45.308 1.00 64.12 83 GLY A O 1
ATOM 691 N N . SER A 1 84 ? -45.173 8.357 43.358 1.00 47.97 84 SER A N 1
ATOM 692 C CA . SER A 1 84 ? -45.490 9.775 43.603 1.00 47.97 84 SER A CA 1
ATOM 693 C C . SER A 1 84 ? -45.468 10.605 42.326 1.00 47.97 84 SER A C 1
ATOM 695 O O . SER A 1 84 ? -44.648 10.428 41.431 1.00 47.97 84 SER A O 1
ATOM 697 N N . THR A 1 85 ? -46.412 11.533 42.298 1.00 59.50 85 THR A N 1
ATOM 698 C CA . THR A 1 85 ? -46.596 12.627 41.356 1.00 59.50 85 THR A CA 1
ATOM 699 C C . THR A 1 85 ? -45.423 13.604 41.420 1.00 59.50 85 THR A C 1
ATOM 701 O O . THR A 1 85 ? -45.186 14.197 42.472 1.00 59.50 85 THR A O 1
ATOM 704 N N . ILE A 1 86 ? -44.749 13.848 40.299 1.00 51.22 86 ILE A N 1
ATOM 705 C CA . ILE A 1 86 ? -44.063 15.122 40.080 1.00 51.22 86 ILE A CA 1
ATOM 706 C C . ILE A 1 86 ? -44.736 15.808 38.897 1.00 51.22 86 ILE A C 1
ATOM 708 O O . ILE A 1 86 ? -44.582 15.429 37.741 1.00 51.22 86 ILE A O 1
ATOM 712 N N . SER A 1 87 ? -45.575 16.778 39.240 1.00 56.50 87 SER A N 1
ATOM 713 C CA . SER A 1 87 ? -46.008 17.826 38.335 1.00 56.50 87 SER A CA 1
ATOM 714 C C . SER A 1 87 ? -44.825 18.760 38.111 1.00 56.50 87 SER A C 1
ATOM 716 O O . SER A 1 87 ? -44.391 19.396 39.068 1.00 56.50 87 SER A O 1
ATOM 718 N N . THR A 1 88 ? -44.370 18.898 36.869 1.00 54.56 88 THR A N 1
ATOM 719 C CA . THR A 1 88 ? -43.824 20.176 36.406 1.00 54.56 88 THR A CA 1
ATOM 720 C C . THR A 1 88 ? -44.198 20.358 34.944 1.00 54.56 88 THR A C 1
ATOM 722 O O . THR A 1 88 ? -43.762 19.632 34.057 1.00 54.56 88 THR A O 1
ATOM 725 N N . ASP A 1 89 ? -45.110 21.297 34.780 1.00 62.72 89 ASP A N 1
ATOM 726 C CA . ASP A 1 89 ? -45.591 21.917 33.561 1.00 62.72 89 ASP A CA 1
ATOM 727 C C . ASP A 1 89 ? -44.488 22.758 32.877 1.00 62.72 89 ASP A C 1
ATOM 729 O O . ASP A 1 89 ? -43.515 23.147 33.526 1.00 62.72 89 ASP A O 1
ATOM 733 N N . SER A 1 90 ? -44.720 23.081 31.599 1.00 53.41 90 SER A N 1
ATOM 734 C CA . SER A 1 90 ? -44.022 24.057 30.740 1.00 53.41 90 SER A CA 1
ATOM 735 C C . SER A 1 90 ? -42.777 23.609 29.940 1.00 53.41 90 SER A C 1
ATOM 737 O O . SER A 1 90 ? -41.626 23.746 30.347 1.00 53.41 90 SER A O 1
ATOM 739 N N . GLU A 1 91 ? -43.078 23.097 28.742 1.00 59.84 91 GLU A N 1
ATOM 740 C CA . GLU A 1 91 ? -42.506 23.384 27.410 1.00 59.84 91 GLU A CA 1
ATOM 741 C C . GLU A 1 91 ? -41.210 24.227 27.342 1.00 59.84 91 GLU A C 1
ATOM 743 O O . GLU A 1 91 ? -41.224 25.448 27.493 1.00 59.84 91 GLU A O 1
ATOM 748 N N . GLN A 1 92 ? -40.091 23.589 26.982 1.00 61.16 92 GLN A N 1
ATOM 749 C CA . GLN A 1 92 ? -38.965 24.259 26.324 1.00 61.16 92 GLN A CA 1
ATOM 750 C C . GLN A 1 92 ? -38.547 23.432 25.109 1.00 61.16 92 GLN A C 1
ATOM 752 O O . GLN A 1 92 ? -37.872 22.409 25.230 1.00 61.16 92 GLN A O 1
ATOM 757 N N . GLU A 1 93 ? -38.984 23.876 23.932 1.00 58.38 93 GLU A N 1
ATOM 758 C CA . GLU A 1 93 ? -38.472 23.392 22.655 1.00 58.38 93 GLU A CA 1
ATOM 759 C C . GLU A 1 93 ? -37.024 23.869 22.511 1.00 58.38 93 GLU A C 1
ATOM 761 O O . GLU A 1 93 ? -36.749 25.059 22.363 1.00 58.38 93 GLU A O 1
ATOM 766 N N . VAL A 1 94 ? -36.081 22.938 22.627 1.00 63.66 94 VAL A N 1
ATOM 767 C CA . VAL A 1 94 ? -34.677 23.179 22.301 1.00 63.66 94 VAL A CA 1
ATOM 768 C C . VAL A 1 94 ? -34.468 22.796 20.843 1.00 63.66 94 VAL A C 1
ATOM 770 O O . VAL A 1 94 ? -34.326 21.621 20.510 1.00 63.66 94 VAL A O 1
ATOM 773 N N . ASP A 1 95 ? -34.479 23.800 19.970 1.00 64.19 95 ASP A N 1
ATOM 774 C CA . ASP A 1 95 ? -34.028 23.656 18.590 1.00 64.19 95 ASP A CA 1
ATOM 775 C C . ASP A 1 95 ? -32.534 23.304 18.614 1.00 64.19 95 ASP A C 1
ATOM 777 O O . ASP A 1 95 ? -31.686 24.088 19.047 1.00 64.19 95 ASP A O 1
ATOM 781 N N . ILE A 1 96 ? -32.202 22.079 18.207 1.00 65.81 96 ILE A N 1
ATOM 782 C CA . ILE A 1 96 ? -30.815 21.636 18.058 1.00 65.81 96 ILE A CA 1
ATOM 783 C C . ILE A 1 96 ? -30.348 22.137 16.689 1.00 65.81 96 ILE A C 1
ATOM 785 O O . ILE A 1 96 ? -30.378 21.405 15.699 1.00 65.81 96 ILE A O 1
ATOM 789 N N . GLU A 1 97 ? -29.952 23.409 16.621 1.00 57.94 97 GLU A N 1
ATOM 790 C CA . GLU A 1 97 ? -29.220 23.929 15.467 1.00 57.94 97 GLU A CA 1
ATOM 791 C C . GLU A 1 97 ? -27.880 23.192 15.316 1.00 57.94 97 GLU A C 1
ATOM 793 O O . GLU A 1 97 ? -27.174 22.891 16.2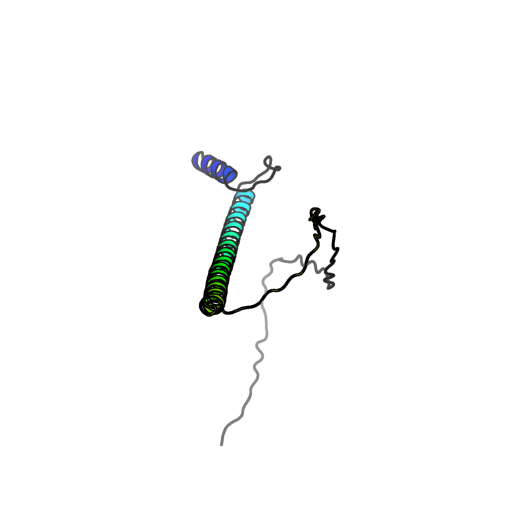83 1.00 57.94 97 GLU A O 1
ATOM 798 N N . GLY A 1 98 ? -27.568 22.846 14.068 1.00 60.59 98 GLY A N 1
ATOM 799 C CA . GLY A 1 98 ? -26.458 21.986 13.691 1.00 60.59 98 GLY A CA 1
ATOM 800 C C . GLY A 1 98 ? -25.096 22.527 14.117 1.00 60.59 98 GLY A C 1
ATOM 801 O O . GLY A 1 98 ? -24.702 23.634 13.765 1.00 60.59 98 GLY A O 1
ATOM 802 N N . MET A 1 99 ? -24.322 21.685 14.802 1.00 59.75 99 MET A N 1
ATOM 803 C CA . MET A 1 99 ? -22.880 21.877 14.926 1.00 59.75 99 MET A CA 1
ATOM 804 C C . MET A 1 99 ? -22.219 21.608 13.572 1.00 59.75 99 MET A C 1
ATOM 806 O O . MET A 1 99 ? -21.858 20.480 13.231 1.00 59.75 99 MET A O 1
ATOM 810 N N . GLU A 1 100 ? -22.078 22.678 12.798 1.00 58.28 100 GLU A N 1
ATOM 811 C CA . GLU A 1 100 ? -21.136 22.797 11.696 1.00 58.28 100 GLU A CA 1
ATOM 812 C C . GLU A 1 100 ? -19.711 22.694 12.264 1.00 58.28 100 GLU A C 1
ATOM 814 O O . GLU A 1 100 ? -19.188 23.616 12.886 1.00 58.28 100 GLU A O 1
ATOM 819 N N . PHE A 1 101 ? -19.075 21.535 12.096 1.00 52.34 101 PHE A N 1
ATOM 820 C CA . PHE A 1 101 ? -17.646 21.393 12.359 1.00 52.34 101 PHE A CA 1
ATOM 821 C C . PHE A 1 101 ? -16.874 22.050 11.211 1.00 52.34 101 PHE A C 1
ATOM 823 O O . PHE A 1 101 ? -16.546 21.406 10.214 1.00 52.34 101 PHE A O 1
ATOM 830 N N . THR A 1 102 ? -16.564 23.335 11.356 1.00 55.47 102 THR A N 1
ATOM 831 C CA . THR A 1 102 ? -15.487 23.966 10.591 1.00 55.47 102 THR A CA 1
ATOM 832 C C . THR A 1 102 ? -14.153 23.490 11.181 1.00 55.47 102 THR A C 1
ATOM 834 O O . THR A 1 102 ? -13.904 23.747 12.364 1.00 55.47 102 THR A O 1
ATOM 837 N N . PRO A 1 103 ? -13.284 22.784 10.437 1.00 52.81 103 PRO A N 1
ATOM 838 C CA . PRO A 1 103 ? -11.949 22.466 10.922 1.00 52.81 103 PRO A CA 1
ATOM 839 C C . PRO A 1 103 ? -11.144 23.766 10.994 1.00 52.81 103 PRO A C 1
ATOM 841 O O . PRO A 1 103 ? -10.667 24.275 9.984 1.00 52.81 103 PRO A O 1
ATOM 844 N N . GLY A 1 104 ? -11.046 24.320 12.202 1.00 47.25 104 GLY A N 1
ATOM 845 C CA . GLY A 1 104 ? -10.126 25.400 12.515 1.00 47.25 104 GLY A CA 1
ATOM 846 C C . GLY A 1 104 ? -8.695 24.920 12.314 1.00 47.25 104 GLY A C 1
ATOM 847 O O . GLY A 1 104 ? -8.285 23.901 12.872 1.00 47.25 104 GLY A O 1
ATOM 848 N N . GLU A 1 105 ? -7.960 25.662 11.495 1.00 57.72 105 GLU A N 1
ATOM 849 C CA . GLU A 1 105 ? -6.515 25.578 11.361 1.00 57.72 105 GLU A CA 1
ATOM 850 C C . GLU A 1 105 ? -5.885 25.864 12.730 1.00 57.72 105 GLU A C 1
ATOM 852 O O . GLU A 1 105 ? -5.755 27.009 13.155 1.00 57.72 105 GLU A O 1
ATOM 857 N N . ALA A 1 106 ? -5.540 24.803 13.457 1.00 59.12 106 ALA A N 1
ATOM 858 C CA . ALA A 1 106 ? -4.637 24.886 14.588 1.00 59.12 106 ALA A CA 1
ATOM 859 C C . ALA A 1 106 ? -3.233 24.599 14.060 1.00 59.12 106 ALA A C 1
ATOM 861 O O . ALA A 1 106 ? -2.810 23.450 13.925 1.00 59.12 106 ALA A O 1
ATOM 862 N N . ASP A 1 107 ? -2.556 25.686 13.712 1.00 55.56 107 ASP A N 1
ATOM 863 C CA . ASP A 1 107 ? -1.115 25.757 13.562 1.00 55.56 107 ASP A CA 1
ATOM 864 C C . ASP A 1 107 ? -0.441 25.134 14.798 1.00 55.56 107 ASP A C 1
ATOM 866 O O . ASP A 1 107 ? -0.736 25.467 15.949 1.00 55.56 107 ASP A O 1
ATOM 870 N N . SER A 1 108 ? 0.424 24.160 14.564 1.00 61.97 108 SER A N 1
ATOM 871 C CA . SER A 1 108 ? 1.338 23.625 15.565 1.00 61.97 108 SER A CA 1
ATOM 872 C C . SER A 1 108 ? 2.603 23.245 14.827 1.00 61.97 108 SER A C 1
ATOM 874 O O . SER A 1 108 ? 2.807 22.101 14.421 1.00 61.97 108 SER A O 1
ATOM 876 N N . ILE A 1 109 ? 3.423 24.269 14.607 1.00 59.06 109 ILE A N 1
ATOM 877 C CA . ILE A 1 109 ? 4.828 24.110 14.273 1.00 59.06 109 ILE A CA 1
ATOM 878 C C . ILE A 1 109 ? 5.470 23.323 15.423 1.00 59.06 109 ILE A C 1
ATOM 880 O O . ILE A 1 109 ? 5.456 23.754 16.576 1.00 59.06 109 ILE A O 1
ATOM 884 N N . ASP A 1 110 ? 5.991 22.139 15.125 1.00 47.81 110 ASP A N 1
ATOM 885 C CA . ASP A 1 110 ? 6.945 21.478 16.005 1.00 47.81 110 ASP A CA 1
ATOM 886 C C . ASP A 1 110 ? 8.333 21.873 15.505 1.00 47.81 110 ASP A C 1
ATOM 888 O O . ASP A 1 110 ? 8.827 21.384 14.485 1.00 47.81 110 ASP A O 1
ATOM 892 N N . SER A 1 111 ? 8.908 22.868 16.173 1.00 52.78 111 SER A N 1
ATOM 893 C CA . SER A 1 111 ? 10.263 23.342 15.927 1.00 52.78 111 SER A CA 1
ATOM 894 C C . SER A 1 111 ? 11.260 22.325 16.476 1.00 52.78 111 SER A C 1
ATOM 896 O O . SER A 1 111 ? 11.704 22.438 17.617 1.00 52.78 111 SER A O 1
ATOM 898 N N . ILE A 1 112 ? 11.653 21.354 15.653 1.00 51.06 112 ILE A N 1
ATOM 899 C CA . ILE A 1 112 ? 12.893 20.605 15.872 1.00 51.06 112 ILE A CA 1
ATOM 900 C C . ILE A 1 112 ? 14.069 21.403 15.294 1.00 51.06 112 ILE A C 1
ATOM 902 O O . ILE A 1 112 ? 14.270 21.482 14.086 1.00 51.06 112 ILE A O 1
ATOM 906 N N . SER A 1 113 ? 14.822 22.041 1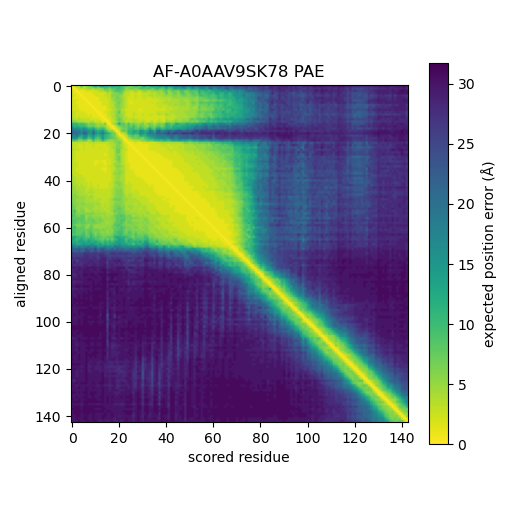6.187 1.00 55.19 113 SER A N 1
ATOM 907 C CA . SER A 1 113 ? 16.097 22.699 15.904 1.00 55.19 113 SER A CA 1
ATOM 908 C C . SER A 1 113 ? 17.232 21.833 16.438 1.00 55.19 113 SER A C 1
ATOM 910 O O . SER A 1 113 ? 17.35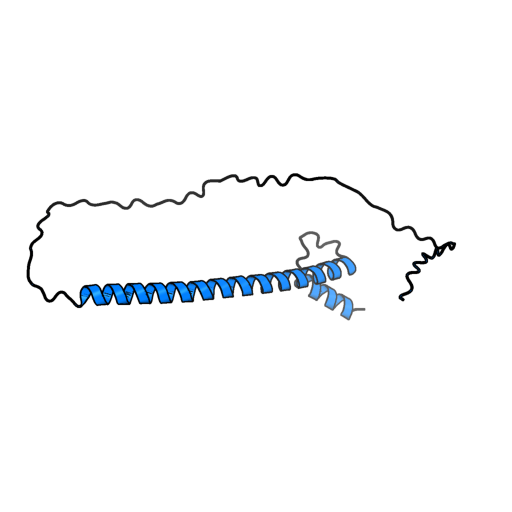8 21.730 17.652 1.00 55.19 113 SER A O 1
ATOM 912 N N . ASP A 1 114 ? 18.025 21.253 15.539 1.00 45.75 114 ASP A N 1
ATOM 913 C CA . ASP A 1 114 ? 19.464 20.926 15.644 1.00 45.75 114 ASP A CA 1
ATOM 914 C C . ASP A 1 114 ? 19.787 20.161 14.346 1.00 45.75 114 ASP A C 1
ATOM 916 O O . ASP A 1 114 ? 19.035 19.265 13.975 1.00 45.75 114 ASP A O 1
ATOM 920 N N . GLY A 1 115 ? 20.789 20.443 13.528 1.00 43.59 115 GLY A N 1
ATOM 921 C CA . GLY A 1 115 ? 22.082 21.057 13.758 1.00 43.59 115 GLY A CA 1
ATOM 922 C C . GLY A 1 115 ? 23.032 20.310 12.814 1.00 43.59 115 GLY A C 1
ATOM 923 O O . GLY A 1 115 ? 23.154 19.096 12.917 1.00 43.59 115 GLY A O 1
ATOM 924 N N . GLU A 1 116 ? 23.632 21.058 11.890 1.00 49.22 116 GLU A N 1
ATOM 925 C CA . GLU A 1 116 ? 24.843 20.735 11.118 1.00 49.22 116 GLU A CA 1
ATOM 926 C C . GLU A 1 116 ? 24.725 19.790 9.899 1.00 49.22 116 GLU A C 1
ATOM 928 O O . GLU A 1 116 ? 24.464 18.590 9.969 1.00 49.22 116 GLU A O 1
ATOM 933 N N . GLU A 1 117 ? 24.938 20.420 8.740 1.00 50.50 117 GLU A N 1
ATOM 934 C CA . GLU A 1 117 ? 25.336 19.831 7.468 1.00 50.50 117 GLU A CA 1
ATOM 935 C C . GLU A 1 117 ? 26.808 19.413 7.574 1.00 50.50 117 GLU A C 1
ATOM 937 O O . GLU A 1 117 ? 27.671 20.267 7.761 1.00 50.50 117 GLU A O 1
ATOM 942 N N . GLU A 1 118 ? 27.107 18.129 7.401 1.00 44.91 118 GLU A N 1
ATOM 943 C CA . GLU A 1 118 ? 28.445 17.689 7.004 1.00 44.91 118 GLU A CA 1
ATOM 944 C C . GLU A 1 118 ? 28.311 16.840 5.737 1.00 44.91 118 GLU A C 1
ATOM 946 O O . GLU A 1 118 ? 27.762 15.735 5.722 1.00 44.91 118 GLU A O 1
ATOM 951 N N . GLU A 1 119 ? 28.745 17.449 4.635 1.00 45.38 119 GLU A N 1
ATOM 952 C CA . GLU A 1 119 ? 29.058 16.792 3.377 1.00 45.38 119 GLU A CA 1
ATOM 953 C C . GLU A 1 119 ? 30.321 15.949 3.588 1.00 45.38 119 GLU A C 1
ATOM 955 O O . GLU A 1 119 ? 31.399 16.493 3.799 1.00 45.38 119 GLU A O 1
ATOM 960 N N . GLU A 1 120 ? 30.208 14.627 3.494 1.00 39.75 120 GLU A N 1
ATOM 961 C CA . GLU A 1 120 ? 31.370 13.758 3.301 1.00 39.75 120 GLU A CA 1
ATOM 962 C C . GLU A 1 120 ? 31.216 13.029 1.961 1.00 39.75 120 GLU A C 1
ATOM 964 O O . GLU A 1 120 ? 30.658 11.933 1.850 1.00 39.75 120 GLU A O 1
ATOM 969 N N . GLU A 1 121 ? 31.688 13.693 0.904 1.00 44.31 121 GLU A N 1
ATOM 970 C CA . GLU A 1 121 ? 32.338 12.995 -0.200 1.00 44.31 121 GLU A CA 1
ATOM 971 C C . GLU A 1 121 ? 33.699 12.522 0.315 1.00 44.31 121 GLU A C 1
ATOM 973 O O . GLU A 1 121 ? 34.481 13.358 0.739 1.00 44.31 121 GL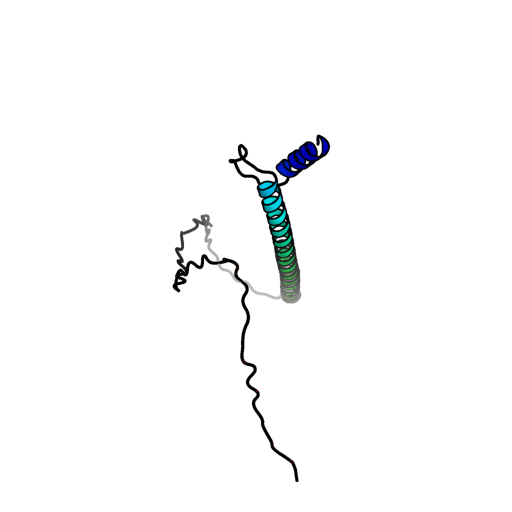U A O 1
ATOM 978 N N . GLU A 1 122 ? 33.973 11.215 0.293 1.00 42.66 122 GLU A N 1
ATOM 979 C CA . GLU A 1 122 ? 35.297 10.639 0.009 1.00 42.66 122 GLU A CA 1
ATOM 980 C C . GLU A 1 122 ? 35.232 9.104 0.117 1.00 42.66 122 GLU A C 1
ATOM 982 O O . GLU A 1 122 ? 35.144 8.522 1.195 1.00 42.66 122 GLU A O 1
ATOM 987 N N . GLU A 1 123 ? 35.300 8.417 -1.024 1.00 41.81 123 GLU A N 1
ATOM 988 C CA . GLU A 1 123 ? 35.777 7.033 -1.069 1.00 41.81 123 GLU A CA 1
ATOM 989 C C . GLU A 1 123 ? 36.752 6.934 -2.253 1.00 41.81 123 GLU A C 1
ATOM 991 O O . GLU A 1 123 ? 36.387 6.540 -3.361 1.00 41.81 123 GLU A O 1
ATOM 996 N N . GLU A 1 124 ? 37.992 7.387 -2.031 1.00 45.91 124 GLU A N 1
ATOM 997 C CA . GLU A 1 124 ? 39.138 7.046 -2.878 1.00 45.91 124 GLU A CA 1
ATOM 998 C C . GLU A 1 124 ? 39.957 5.920 -2.235 1.00 45.91 124 GLU A C 1
ATOM 1000 O O . GLU A 1 124 ? 40.345 5.948 -1.065 1.00 45.91 124 GLU A O 1
ATOM 1005 N N . ASP A 1 125 ? 40.228 4.912 -3.057 1.00 42.75 125 ASP A N 1
ATOM 1006 C CA . ASP A 1 125 ? 41.117 3.794 -2.796 1.00 42.75 125 ASP A CA 1
ATOM 1007 C C . ASP A 1 125 ? 42.554 4.260 -2.494 1.00 42.75 125 ASP A C 1
ATOM 1009 O O . ASP A 1 125 ? 43.152 4.941 -3.322 1.00 42.75 125 ASP A O 1
ATOM 1013 N N . HIS A 1 126 ? 43.199 3.757 -1.429 1.00 43.84 126 HIS A N 1
ATOM 1014 C CA . HIS A 1 126 ? 44.588 3.285 -1.557 1.00 43.84 126 HIS A CA 1
ATOM 1015 C C . HIS A 1 126 ? 45.102 2.440 -0.379 1.00 43.84 126 HIS A C 1
ATOM 1017 O O . HIS A 1 126 ? 45.158 2.847 0.778 1.00 43.84 126 HIS A O 1
ATOM 1023 N N . TYR A 1 127 ? 45.614 1.259 -0.727 1.00 43.56 127 TYR A N 1
ATOM 1024 C CA . TYR A 1 127 ? 46.486 0.427 0.098 1.00 43.56 127 TYR A CA 1
ATOM 1025 C C . TYR A 1 127 ? 47.800 1.153 0.448 1.00 43.56 127 TYR A C 1
ATOM 1027 O O . TYR A 1 127 ? 48.499 1.602 -0.464 1.00 43.56 127 TYR A O 1
ATOM 1035 N N . SER A 1 128 ? 48.239 1.104 1.715 1.00 40.56 128 SER A N 1
ATOM 1036 C CA . SER A 1 128 ? 49.630 0.744 2.056 1.00 40.56 128 SER A CA 1
ATOM 1037 C C . SER A 1 128 ? 49.897 0.516 3.545 1.00 40.56 128 SER A C 1
ATOM 1039 O O . SER A 1 128 ? 49.420 1.205 4.436 1.00 40.56 128 SER A O 1
ATOM 1041 N N . ALA A 1 129 ? 50.728 -0.498 3.765 1.00 47.34 129 ALA A N 1
ATOM 1042 C CA . ALA A 1 129 ? 51.294 -0.969 5.014 1.00 47.34 129 ALA A CA 1
ATOM 1043 C C . ALA A 1 129 ? 52.003 0.112 5.856 1.00 47.34 129 ALA A C 1
ATOM 1045 O O . ALA A 1 129 ? 52.778 0.895 5.318 1.00 47.34 129 ALA A O 1
ATOM 1046 N N . LYS A 1 130 ? 51.900 0.010 7.189 1.00 41.66 130 LYS A N 1
ATOM 1047 C CA . LYS A 1 130 ? 52.997 -0.374 8.110 1.00 41.66 130 LYS A CA 1
ATOM 1048 C C . LYS A 1 130 ? 52.761 0.147 9.535 1.00 41.66 130 LYS A C 1
ATOM 1050 O O . LYS A 1 130 ? 52.650 1.341 9.751 1.00 41.66 130 LYS A O 1
ATOM 1055 N N . GLY A 1 131 ? 52.932 -0.759 10.501 1.00 40.00 131 GLY A N 1
ATOM 1056 C CA . GLY A 1 131 ? 53.683 -0.458 11.724 1.00 40.00 131 GLY A CA 1
ATOM 1057 C C . GLY A 1 131 ? 52.880 -0.271 13.012 1.00 40.00 131 GLY A C 1
ATOM 1058 O O . GLY A 1 131 ? 52.146 0.693 13.160 1.00 40.00 131 GLY A O 1
ATOM 1059 N N . GLY A 1 132 ? 53.156 -1.139 13.994 1.00 41.53 132 GLY A N 1
ATOM 1060 C CA . GLY A 1 132 ? 53.135 -0.746 15.409 1.00 41.53 132 GLY A CA 1
ATOM 1061 C C . GLY A 1 132 ? 52.098 -1.413 16.314 1.00 41.53 132 GLY A C 1
ATOM 1062 O O . GLY A 1 132 ? 51.274 -0.726 16.900 1.00 41.53 132 GLY A O 1
ATOM 1063 N N . PHE A 1 133 ? 52.177 -2.732 16.524 1.00 43.12 133 PHE A N 1
ATOM 1064 C CA . PHE A 1 133 ? 51.514 -3.361 17.675 1.00 43.12 133 PHE A CA 1
ATOM 1065 C C . PHE A 1 133 ? 52.288 -3.044 18.966 1.00 43.12 133 PHE A C 1
ATOM 1067 O O . PHE A 1 133 ? 53.362 -3.595 19.207 1.00 43.12 133 PHE A O 1
ATOM 1074 N N . GLY A 1 134 ? 51.738 -2.155 19.796 1.00 40.78 134 GLY A N 1
ATOM 1075 C CA . GLY A 1 134 ? 52.176 -1.915 21.172 1.00 40.78 134 GLY A CA 1
ATOM 1076 C C . GLY A 1 134 ? 51.371 -2.760 22.163 1.00 40.78 134 GLY A C 1
ATOM 1077 O O . GLY A 1 134 ? 50.157 -2.612 22.272 1.00 40.78 134 GLY A O 1
ATOM 1078 N N . PHE A 1 135 ? 52.045 -3.652 22.890 1.00 44.78 135 PHE A N 1
ATOM 1079 C CA . PHE A 1 135 ? 51.481 -4.436 23.995 1.00 44.78 135 PHE A CA 1
ATOM 1080 C C . PHE A 1 135 ? 51.350 -3.592 25.275 1.00 44.78 135 PHE A C 1
ATOM 1082 O O . PHE A 1 135 ? 52.289 -2.865 25.600 1.00 44.78 135 PHE A O 1
ATOM 1089 N N . PRO A 1 136 ? 50.313 -3.798 26.108 1.00 52.19 136 PRO A N 1
ATOM 1090 C CA . PRO A 1 136 ? 50.381 -3.453 27.521 1.00 52.19 136 PRO A CA 1
ATOM 1091 C C . PRO A 1 136 ? 50.492 -4.709 28.401 1.00 52.19 136 PRO A C 1
ATOM 1093 O O . PRO A 1 136 ? 49.584 -5.538 28.464 1.00 52.19 136 PRO A O 1
ATOM 1096 N N . GLN A 1 137 ? 51.605 -4.824 29.132 1.00 51.38 137 GLN A N 1
ATOM 1097 C CA . GLN A 1 137 ? 51.760 -5.759 30.248 1.00 51.38 137 GLN A CA 1
ATOM 1098 C C . GLN A 1 137 ? 50.947 -5.284 31.462 1.00 51.38 137 GLN A C 1
ATOM 1100 O O . GLN A 1 137 ? 51.059 -4.130 31.875 1.00 51.38 137 GLN A O 1
ATOM 1105 N N . LYS A 1 138 ? 50.201 -6.189 32.106 1.00 58.56 138 LYS A N 1
ATOM 1106 C CA . LYS A 1 138 ? 49.749 -6.024 33.497 1.00 58.56 138 LYS A CA 1
ATOM 1107 C C . LYS A 1 138 ? 50.015 -7.309 34.275 1.00 58.56 138 LYS A C 1
ATOM 1109 O O . LYS A 1 138 ? 49.225 -8.245 34.258 1.00 58.56 138 LYS A O 1
ATOM 1114 N N . ASN A 1 139 ? 51.144 -7.318 34.980 1.00 43.91 139 ASN A N 1
ATOM 1115 C CA . ASN A 1 139 ? 51.442 -8.277 36.035 1.00 43.91 139 ASN A CA 1
ATOM 1116 C C . ASN A 1 139 ? 50.655 -7.906 37.300 1.00 43.91 139 ASN A C 1
ATOM 1118 O O . ASN A 1 139 ? 50.886 -6.846 37.879 1.00 43.91 139 ASN A O 1
ATOM 1122 N N . ARG A 1 140 ? 49.800 -8.810 37.782 1.00 54.34 140 ARG A N 1
ATOM 1123 C CA . ARG A 1 140 ? 49.521 -8.975 39.218 1.00 54.34 140 ARG A CA 1
ATOM 1124 C C . ARG A 1 140 ? 49.465 -10.469 39.507 1.00 54.34 140 ARG A C 1
ATOM 1126 O O . ARG A 1 140 ? 48.493 -11.138 39.175 1.00 54.34 140 ARG A O 1
ATOM 1133 N N . ARG A 1 141 ? 50.563 -10.991 40.053 1.00 56.56 141 ARG A N 1
ATOM 1134 C CA . ARG A 1 141 ? 50.634 -12.342 40.609 1.00 56.56 141 ARG A CA 1
ATOM 1135 C C . ARG A 1 141 ? 49.953 -12.349 41.976 1.00 56.56 141 ARG A C 1
ATOM 1137 O O . ARG A 1 141 ? 50.195 -11.460 42.785 1.00 56.56 141 ARG A O 1
ATOM 1144 N N . PHE A 1 142 ? 49.126 -13.365 42.182 1.00 48.06 142 PHE A N 1
ATOM 1145 C CA . PHE A 1 142 ? 48.707 -13.866 43.485 1.00 48.06 142 PHE A CA 1
ATOM 1146 C C . PHE A 1 142 ? 49.912 -14.462 44.226 1.00 48.06 142 PHE A C 1
ATOM 1148 O O . PHE A 1 142 ? 50.640 -15.260 43.633 1.00 48.06 142 PHE A O 1
ATOM 1155 N N . SER A 1 143 ? 50.093 -14.099 45.494 1.00 52.25 143 SER A N 1
ATOM 1156 C CA . SER A 1 143 ? 50.104 -14.993 46.667 1.00 52.25 143 SER A CA 1
ATOM 1157 C C . SER A 1 143 ? 50.506 -14.213 47.911 1.00 52.25 143 SER A C 1
ATOM 1159 O O . SER A 1 143 ? 51.342 -13.294 47.783 1.00 52.25 143 SER A O 1
#

Organism: NCBI:txid2876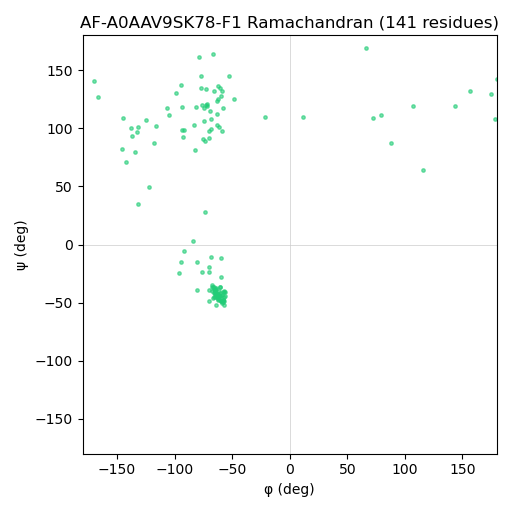0

Foldseek 3Di:
DVVVVVVLVVLVVVFPPPPVPPDDDPVNSVVRSVVVVVVVVVVVVVVVVVVVVVVVVVVVVVVVVVVVVVVVVVVPVPDPDDDDDDDDDDDDDDDPDDDPPDPDPDDDDPDDDDDDDDDDDDDDDDDDDDDDDDDDDDDDDDD

Secondary structure (DSSP, 8-state):
-HHHHHHHHHHHHHS---S-GGG--HHHHHHHHHHHHHHHHHHHHHHHHHHHHHHHHHHHHHHHHHHHHHHHHHTTSS-----------------------------------------------------------------

Sequence (143 aa):
RAKLRLYLEQLKKLVPLGPDSTRHTTLSLLKRAKMHIKKLEEQDRKALNVKEQLQREHRYLKRRLEQLSVSGSVERIRTDSMGSTISTDSEQEVDIEGMEFTPGEADSIDSISDGEEEEEEEEEDHYSAKGGFGFPQKNRRFS

InterPro domains:
  IPR011598 Myc-type, basic helix-loop-helix (bHLH) domain [PF00010] (1-41)
  IPR011598 Myc-type, basic helix-loop-helix (bHLH) domain [PS50888] (1-40)
  IPR036638 Helix-loop-helix DNA-binding domain superfamily [G3DSA:4.10.280.10] (1-68)
  IPR036638 Helix-loop-helix DNA-binding domain superfamily [SSF47459] (1-66)

pLDDT: mean 71.79, std 21.39, range [39.75, 98.62]